Protein AF-A0A7C3R0V9-F1 (afdb_monomer_lite)

Foldseek 3Di:
DLLLLLLLLCCCCVVVPDDLVVSCVLLVHDSVSSVCSNVVNPDDPVSNCCLCPVPVNVVVSNVVSVCSVVVVDGNVVVVVVVVVVPVD

pLDDT: mean 90.67, std 10.0, range [43.62, 98.5]

Radius of gyration: 11.74 Å; chains: 1; bounding box: 29×20×32 Å

Secondary structure (DSSP, 8-state):
-HHHHHHHHHHHHHTT---HHHHHHHTTS-HHHHHHHHTT-SS-HHHHHHHHHSHHHHHHHHHHHHHHHTTSS-HHHHHHHHHHHH--

Structure (mmCIF, N/CA/C/O backbone):
data_AF-A0A7C3R0V9-F1
#
_entry.id   AF-A0A7C3R0V9-F1
#
loop_
_atom_site.group_PDB
_atom_site.id
_atom_site.type_symbol
_atom_site.label_atom_id
_atom_site.label_alt_id
_atom_site.label_comp_id
_atom_site.label_asym_id
_atom_site.label_entity_id
_atom_site.label_seq_id
_atom_site.pdbx_PDB_ins_code
_atom_site.Cartn_x
_atom_site.Cartn_y
_atom_site.Cartn_z
_atom_site.occupancy
_atom_site.B_iso_or_equiv
_atom_site.auth_seq_id
_atom_site.auth_comp_id
_atom_site.auth_asym_id
_atom_site.auth_atom_id
_atom_site.pdbx_PDB_model_num
ATOM 1 N N . MET A 1 1 ? 4.346 -10.107 -6.336 1.00 77.38 1 MET A N 1
ATOM 2 C CA . MET A 1 1 ? 4.713 -8.673 -6.458 1.00 77.38 1 MET A CA 1
ATOM 3 C C . MET A 1 1 ? 4.770 -7.949 -5.096 1.00 77.38 1 MET A C 1
ATOM 5 O O . MET A 1 1 ? 3.803 -7.298 -4.708 1.00 77.38 1 MET A O 1
ATOM 9 N N . PRO A 1 2 ? 5.885 -8.030 -4.349 1.00 85.44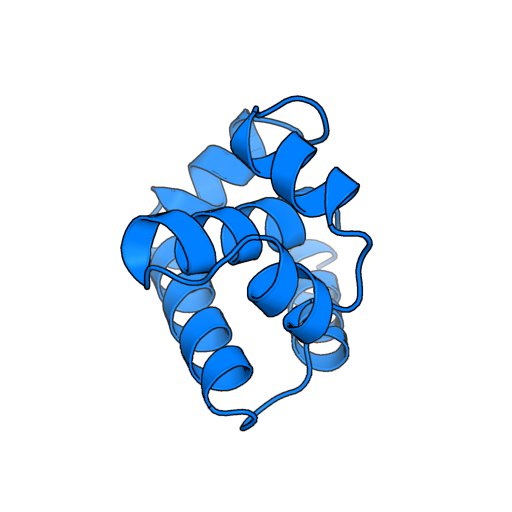 2 PRO A N 1
ATOM 10 C CA . PRO A 1 2 ? 6.054 -7.309 -3.077 1.00 85.44 2 PRO A CA 1
ATOM 11 C C . PRO A 1 2 ? 6.097 -5.777 -3.216 1.00 85.44 2 PRO A C 1
ATOM 13 O O . PRO A 1 2 ? 5.594 -5.071 -2.351 1.00 85.44 2 PRO A O 1
ATOM 16 N N . ALA A 1 3 ? 6.658 -5.255 -4.315 1.00 89.62 3 ALA A N 1
ATOM 17 C CA . ALA A 1 3 ? 6.817 -3.812 -4.513 1.00 89.62 3 ALA A CA 1
ATOM 18 C C . ALA A 1 3 ? 5.480 -3.065 -4.669 1.00 89.62 3 ALA A C 1
ATOM 20 O O . ALA A 1 3 ? 5.305 -2.011 -4.070 1.00 89.62 3 ALA A O 1
ATOM 21 N N . LEU A 1 4 ? 4.513 -3.626 -5.405 1.00 91.94 4 LEU A N 1
ATOM 22 C CA . LEU A 1 4 ? 3.180 -3.025 -5.530 1.00 91.94 4 LEU A CA 1
ATOM 23 C C . LEU A 1 4 ? 2.428 -3.031 -4.197 1.00 91.94 4 LEU A C 1
ATOM 25 O O . LEU A 1 4 ? 1.878 -2.007 -3.812 1.00 91.94 4 LEU A O 1
ATOM 29 N N . ARG A 1 5 ? 2.469 -4.143 -3.449 1.00 93.12 5 ARG A N 1
ATOM 30 C CA . ARG A 1 5 ? 1.887 -4.193 -2.097 1.00 93.12 5 ARG A CA 1
ATOM 31 C C . ARG A 1 5 ? 2.523 -3.163 -1.165 1.00 93.12 5 ARG A C 1
ATOM 33 O O . ARG A 1 5 ? 1.812 -2.548 -0.381 1.00 93.12 5 ARG A O 1
ATOM 40 N N . ALA A 1 6 ? 3.836 -2.954 -1.272 1.00 94.88 6 ALA A N 1
ATOM 41 C CA . ALA A 1 6 ? 4.524 -1.910 -0.525 1.00 94.88 6 ALA A CA 1
ATOM 42 C C . ALA A 1 6 ? 4.053 -0.507 -0.934 1.00 94.88 6 ALA A C 1
ATOM 44 O O . ALA A 1 6 ? 3.744 0.290 -0.057 1.00 94.88 6 ALA A O 1
ATOM 45 N N . ALA A 1 7 ? 3.941 -0.223 -2.236 1.00 95.38 7 ALA A N 1
ATOM 46 C CA . ALA A 1 7 ? 3.463 1.066 -2.734 1.00 95.38 7 ALA A CA 1
ATOM 47 C C . ALA A 1 7 ? 2.025 1.361 -2.272 1.00 95.38 7 ALA A C 1
ATOM 49 O O . ALA A 1 7 ? 1.788 2.408 -1.679 1.00 95.38 7 ALA A O 1
ATOM 50 N N . LEU A 1 8 ? 1.099 0.406 -2.432 1.00 96.94 8 LEU A N 1
ATOM 51 C CA . LEU A 1 8 ? -0.281 0.525 -1.942 1.00 96.94 8 LEU A CA 1
ATOM 52 C C . LEU A 1 8 ? -0.316 0.764 -0.425 1.00 96.94 8 LEU A C 1
ATOM 54 O O . LEU A 1 8 ? -0.979 1.686 0.038 1.00 96.94 8 LEU A O 1
ATOM 58 N N . ALA A 1 9 ? 0.438 -0.019 0.356 1.00 97.38 9 ALA A N 1
ATOM 59 C CA . ALA A 1 9 ? 0.489 0.137 1.809 1.00 97.38 9 ALA A CA 1
ATOM 60 C C . ALA A 1 9 ? 1.039 1.508 2.236 1.00 97.38 9 ALA A C 1
ATOM 62 O O . ALA A 1 9 ? 0.498 2.132 3.148 1.00 97.38 9 ALA A O 1
ATOM 63 N N . ILE A 1 10 ? 2.099 1.986 1.576 1.00 96.88 10 ILE A N 1
ATOM 64 C CA . ILE A 1 10 ? 2.696 3.298 1.842 1.00 96.88 10 ILE A CA 1
ATOM 65 C C . ILE A 1 10 ? 1.690 4.407 1.531 1.00 96.88 10 ILE A C 1
ATOM 67 O O . ILE A 1 10 ? 1.487 5.268 2.383 1.00 96.88 10 ILE A O 1
ATOM 71 N N . THR A 1 11 ? 1.031 4.369 0.372 1.00 97.81 11 THR A N 1
ATOM 72 C CA . THR A 1 11 ? 0.019 5.362 -0.015 1.00 97.81 11 THR A CA 1
ATOM 73 C C . THR A 1 11 ? -1.170 5.353 0.950 1.00 97.81 11 THR A C 1
ATOM 75 O O . THR A 1 11 ? -1.530 6.398 1.486 1.00 97.81 11 THR A O 1
ATOM 78 N N . MET A 1 12 ? -1.736 4.184 1.265 1.00 98.44 12 MET A N 1
ATOM 79 C CA . MET A 1 12 ? -2.879 4.074 2.183 1.00 98.44 12 MET A CA 1
ATOM 80 C C . MET A 1 12 ? -2.579 4.628 3.582 1.00 98.44 12 MET A C 1
ATOM 82 O O . MET A 1 12 ? -3.425 5.303 4.167 1.00 98.44 12 MET A O 1
ATOM 86 N N . VAL A 1 13 ? -1.384 4.372 4.119 1.00 98.31 13 VAL A N 1
ATOM 87 C CA . VAL A 1 13 ? -1.008 4.838 5.462 1.00 98.31 13 VAL A CA 1
ATOM 88 C C . VAL A 1 13 ? -0.568 6.300 5.450 1.00 98.31 13 VAL A C 1
ATOM 90 O O . VAL A 1 13 ? -1.054 7.087 6.256 1.00 98.31 13 VAL A O 1
ATOM 93 N N . ARG A 1 14 ? 0.364 6.675 4.564 1.00 96.44 14 ARG A N 1
ATOM 94 C CA . ARG A 1 14 ? 1.005 8.000 4.598 1.00 96.44 14 ARG A CA 1
ATOM 95 C C . ARG A 1 14 ? 0.176 9.092 3.926 1.00 96.44 14 ARG A C 1
ATOM 97 O O . ARG A 1 14 ? 0.246 10.227 4.376 1.00 96.44 14 ARG A O 1
ATOM 104 N N . GLU A 1 15 ? -0.582 8.774 2.876 1.00 97.06 15 GLU A N 1
ATOM 105 C CA . GLU A 1 15 ? -1.396 9.770 2.158 1.00 97.06 15 GLU A CA 1
ATOM 106 C C . GLU A 1 15 ? -2.859 9.767 2.611 1.00 97.06 15 GLU A C 1
ATOM 108 O O . GLU A 1 15 ? -3.459 10.830 2.732 1.00 97.06 15 GLU A O 1
ATOM 113 N N . TYR A 1 16 ? -3.436 8.592 2.884 1.00 98.00 16 TYR A N 1
ATOM 114 C CA . TYR A 1 16 ? -4.853 8.473 3.261 1.00 98.00 16 TYR A CA 1
ATOM 115 C C . TYR A 1 16 ? -5.089 8.253 4.760 1.00 98.00 16 TYR A C 1
ATOM 117 O O . TYR A 1 16 ? -6.237 8.166 5.194 1.00 98.00 16 TYR A O 1
ATOM 125 N N . GLY A 1 17 ? -4.025 8.182 5.566 1.00 98.00 17 GLY A N 1
ATOM 126 C CA . GLY A 1 17 ? -4.118 8.158 7.027 1.00 98.00 17 GLY A CA 1
ATOM 127 C C . GLY A 1 17 ? -4.699 6.870 7.616 1.00 98.00 17 GLY A C 1
ATOM 128 O O . GLY A 1 17 ? -5.165 6.873 8.756 1.00 98.00 17 GLY A O 1
ATOM 129 N N . LEU A 1 18 ? -4.707 5.758 6.871 1.00 98.25 18 LEU A N 1
ATOM 130 C CA . LEU A 1 18 ? -5.172 4.483 7.413 1.00 98.25 18 LEU A CA 1
ATOM 131 C C . LEU A 1 18 ? -4.193 3.940 8.460 1.00 98.25 18 LEU A C 1
ATOM 133 O O . LEU A 1 18 ? -2.974 4.047 8.335 1.00 98.25 18 LEU A O 1
ATOM 137 N N . SER A 1 19 ? -4.732 3.250 9.467 1.00 98.44 19 SER A N 1
ATOM 138 C CA . SER A 1 19 ? -3.902 2.498 10.406 1.00 98.44 19 SER A CA 1
ATOM 139 C C . SER A 1 19 ? -3.223 1.304 9.725 1.00 98.44 19 SER A C 1
ATOM 141 O O . SER A 1 19 ? -3.718 0.754 8.733 1.00 98.44 19 SER A O 1
ATOM 143 N N . VAL A 1 20 ? -2.109 0.847 10.305 1.00 98.12 20 VAL A N 1
ATOM 144 C CA . VAL A 1 20 ? -1.394 -0.367 9.870 1.00 98.12 20 VAL A CA 1
ATOM 145 C C . VAL A 1 20 ? -2.339 -1.571 9.823 1.00 98.12 20 VAL A C 1
ATOM 147 O O . VAL A 1 20 ? -2.347 -2.304 8.839 1.00 98.12 20 VAL A O 1
ATOM 150 N N . TYR A 1 21 ? -3.181 -1.745 10.846 1.00 98.25 21 TYR A N 1
ATOM 151 C CA . TYR A 1 21 ? -4.141 -2.849 10.922 1.00 98.25 21 TYR A CA 1
ATOM 152 C C . TYR A 1 21 ? -5.219 -2.780 9.840 1.00 98.25 21 TYR A C 1
ATOM 154 O O . TYR A 1 21 ? -5.501 -3.789 9.194 1.00 98.25 21 TYR A O 1
ATOM 162 N N . ARG A 1 22 ? -5.807 -1.598 9.605 1.00 98.19 22 ARG A N 1
ATOM 163 C CA . ARG A 1 22 ? -6.830 -1.440 8.562 1.00 98.19 22 ARG A CA 1
ATOM 164 C C . ARG A 1 22 ? -6.240 -1.692 7.177 1.00 98.19 22 ARG A C 1
ATOM 166 O O . ARG A 1 22 ? -6.840 -2.407 6.382 1.00 98.19 22 ARG A O 1
ATOM 173 N N . THR A 1 23 ? -5.049 -1.159 6.926 1.00 98.50 23 THR A N 1
ATOM 174 C CA . THR A 1 23 ? -4.307 -1.373 5.677 1.00 98.50 23 THR A CA 1
ATOM 175 C C . THR A 1 23 ? -3.991 -2.853 5.465 1.00 98.50 23 THR A C 1
ATOM 177 O O . THR A 1 23 ? -4.218 -3.384 4.384 1.00 98.50 23 THR A O 1
ATOM 180 N N . ALA A 1 24 ? -3.525 -3.546 6.506 1.00 97.94 24 ALA A N 1
ATOM 181 C CA . ALA A 1 24 ? -3.217 -4.973 6.454 1.00 97.94 24 ALA A CA 1
ATOM 182 C C . ALA A 1 24 ? -4.448 -5.819 6.095 1.00 97.94 24 ALA A C 1
ATOM 184 O O . ALA A 1 24 ? -4.358 -6.693 5.236 1.00 97.94 24 ALA A O 1
ATOM 185 N N . LYS A 1 25 ? -5.608 -5.495 6.685 1.00 97.88 25 LYS A N 1
ATOM 186 C CA . LYS A 1 25 ? -6.888 -6.146 6.375 1.00 97.88 25 LYS A CA 1
ATOM 187 C C . LYS A 1 25 ? -7.309 -5.932 4.918 1.00 97.88 25 LYS A C 1
ATOM 189 O O . LYS A 1 25 ? -7.717 -6.883 4.267 1.00 97.88 25 LYS A O 1
ATOM 194 N N . LEU A 1 26 ? -7.200 -4.705 4.403 1.00 97.75 26 LEU A N 1
ATOM 195 C CA . LEU A 1 26 ? -7.565 -4.386 3.015 1.00 97.75 26 LEU A CA 1
ATOM 196 C C . LEU A 1 26 ? -6.635 -5.039 1.984 1.00 97.75 26 LEU A C 1
ATOM 198 O O . LEU A 1 26 ? -7.068 -5.375 0.886 1.00 97.75 26 LEU A O 1
ATOM 202 N N . LEU A 1 27 ? -5.358 -5.204 2.328 1.00 96.25 27 LEU A N 1
ATOM 203 C CA . LEU A 1 27 ? -4.349 -5.784 1.441 1.00 96.25 27 LEU A CA 1
ATOM 204 C C . LEU A 1 27 ? -4.165 -7.298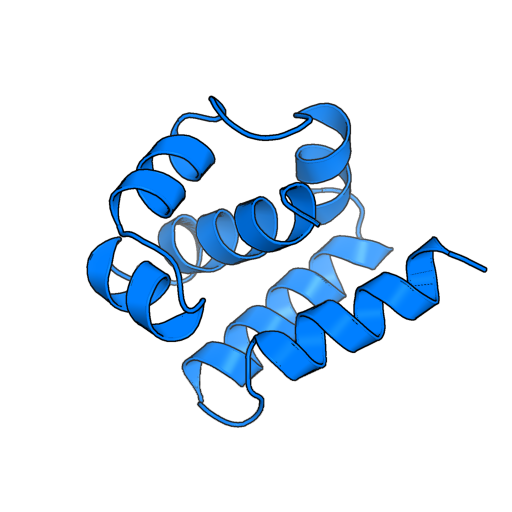 1.611 1.00 96.25 27 LEU A C 1
ATOM 206 O O . LEU A 1 27 ? -3.292 -7.862 0.946 1.00 96.25 27 LEU A O 1
ATOM 210 N N . ASP A 1 28 ? -4.958 -7.927 2.482 1.00 95.50 28 ASP A N 1
ATOM 211 C CA . ASP A 1 28 ? -4.902 -9.351 2.830 1.00 95.50 28 ASP A CA 1
ATOM 212 C C . ASP A 1 28 ? -3.478 -9.833 3.177 1.00 95.50 28 ASP A C 1
ATOM 214 O O . ASP A 1 28 ? -2.907 -10.745 2.578 1.00 95.50 28 ASP A O 1
ATOM 218 N N . ILE A 1 29 ? -2.840 -9.131 4.118 1.00 94.88 29 ILE A N 1
ATOM 219 C CA . ILE A 1 29 ? -1.484 -9.429 4.601 1.00 94.88 29 ILE A CA 1
ATOM 220 C C . ILE A 1 29 ? -1.381 -9.216 6.111 1.00 94.88 29 ILE A C 1
ATOM 222 O O . ILE A 1 29 ? -2.196 -8.538 6.727 1.00 94.88 29 ILE A O 1
ATOM 226 N N . ALA A 1 30 ? -0.322 -9.744 6.727 1.00 96.50 30 ALA A N 1
ATOM 227 C CA . ALA A 1 30 ? -0.057 -9.509 8.144 1.00 96.50 30 ALA A CA 1
ATOM 228 C C . ALA A 1 30 ? 0.282 -8.025 8.436 1.00 96.50 30 ALA A C 1
ATOM 230 O O . ALA A 1 30 ? 1.041 -7.419 7.671 1.00 96.50 30 ALA A O 1
ATOM 231 N N . PRO A 1 31 ? -0.140 -7.453 9.585 1.00 97.38 31 PRO A N 1
ATOM 232 C CA . PRO A 1 31 ? 0.258 -6.104 10.012 1.00 97.38 31 PRO A CA 1
ATOM 233 C C . PRO A 1 31 ? 1.777 -5.886 10.023 1.00 97.38 31 PRO A C 1
ATOM 235 O O . PRO A 1 31 ? 2.268 -4.845 9.592 1.00 97.38 31 PRO A O 1
ATOM 238 N N . ALA A 1 32 ? 2.545 -6.909 10.412 1.00 95.38 32 ALA A N 1
ATOM 239 C CA . ALA A 1 32 ? 4.005 -6.871 10.376 1.00 95.38 32 ALA A CA 1
ATOM 240 C C . ALA A 1 32 ? 4.573 -6.680 8.955 1.00 95.38 32 ALA A C 1
ATOM 242 O O . ALA A 1 32 ? 5.647 -6.099 8.790 1.00 95.38 32 ALA A O 1
ATOM 243 N N . ALA A 1 33 ? 3.878 -7.146 7.912 1.00 94.44 33 ALA A N 1
ATOM 244 C CA . ALA A 1 33 ? 4.285 -6.904 6.531 1.00 94.44 33 ALA A CA 1
ATOM 245 C C . ALA A 1 33 ? 4.125 -5.424 6.162 1.00 94.44 33 ALA A C 1
ATOM 247 O O . ALA A 1 33 ? 5.051 -4.848 5.596 1.00 94.44 33 ALA A O 1
ATOM 248 N N . VAL A 1 34 ? 3.013 -4.795 6.558 1.00 96.06 34 VAL A N 1
ATOM 249 C CA . VAL A 1 34 ? 2.785 -3.352 6.370 1.00 96.06 34 VAL A CA 1
ATOM 250 C C . VAL A 1 34 ? 3.860 -2.541 7.093 1.00 96.06 34 VAL A C 1
ATOM 252 O O . VAL A 1 34 ? 4.515 -1.716 6.460 1.00 96.06 34 VAL A O 1
ATOM 255 N N . SER A 1 35 ? 4.138 -2.829 8.369 1.00 95.31 35 SER A N 1
ATOM 256 C CA . SER A 1 35 ? 5.212 -2.149 9.113 1.00 95.31 35 SER A CA 1
ATOM 257 C C . SER A 1 35 ? 6.578 -2.296 8.435 1.00 95.31 35 SER A C 1
ATOM 259 O O . SER A 1 35 ? 7.336 -1.333 8.339 1.00 95.31 35 SER A O 1
ATOM 261 N N . ASN A 1 36 ? 6.887 -3.481 7.900 1.00 93.75 36 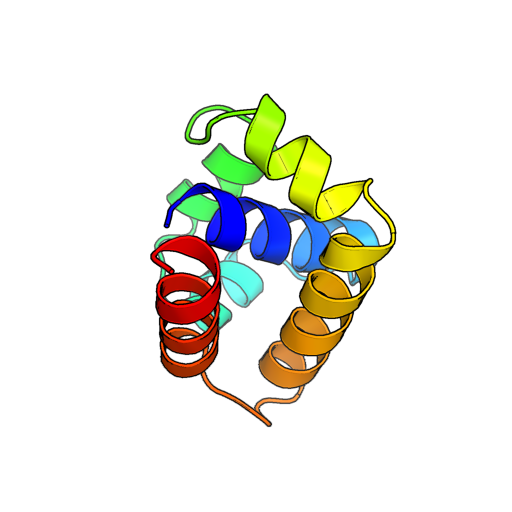ASN A N 1
ATOM 262 C CA . ASN A 1 36 ? 8.129 -3.710 7.161 1.00 93.75 36 ASN A CA 1
ATOM 263 C C . ASN A 1 36 ? 8.185 -2.968 5.818 1.00 93.75 36 ASN A C 1
ATOM 265 O O . ASN A 1 36 ? 9.275 -2.583 5.395 1.00 93.75 36 ASN A O 1
ATOM 269 N N . TYR A 1 37 ? 7.052 -2.765 5.141 1.00 93.94 37 TYR A N 1
ATOM 270 C CA . TYR A 1 37 ? 6.996 -1.936 3.935 1.00 93.94 37 TYR A CA 1
ATOM 271 C C . TYR A 1 37 ? 7.208 -0.460 4.260 1.00 93.94 37 TYR A C 1
ATOM 273 O O . TYR A 1 37 ? 8.013 0.188 3.597 1.00 93.94 37 TYR A O 1
ATOM 281 N N . LEU A 1 38 ? 6.572 0.043 5.321 1.00 91.38 38 LEU A N 1
ATOM 282 C CA . LEU A 1 38 ? 6.742 1.423 5.781 1.00 91.38 38 LEU A CA 1
ATOM 283 C C . LEU A 1 38 ? 8.177 1.725 6.226 1.00 91.38 38 LEU A C 1
ATOM 285 O O . LEU A 1 38 ? 8.644 2.843 6.029 1.00 91.38 38 LEU A O 1
ATOM 289 N N . ALA A 1 39 ? 8.866 0.737 6.799 1.00 89.31 39 ALA A N 1
ATOM 290 C CA . ALA A 1 39 ? 10.273 0.822 7.183 1.00 89.31 39 ALA A CA 1
ATOM 291 C C . ALA A 1 39 ? 11.250 0.499 6.032 1.00 89.31 39 ALA A C 1
ATOM 293 O O . ALA A 1 39 ? 12.456 0.432 6.259 1.00 89.31 39 ALA A O 1
ATOM 294 N N . GLU A 1 40 ? 10.749 0.246 4.817 1.00 80.00 40 GLU A N 1
ATOM 295 C CA . GLU A 1 40 ? 11.539 -0.102 3.626 1.00 80.00 40 GLU A CA 1
ATOM 296 C C . GLU A 1 40 ? 12.428 -1.356 3.772 1.00 80.00 40 GLU A C 1
ATOM 298 O O . GLU A 1 40 ? 13.465 -1.477 3.119 1.00 80.00 40 GLU A O 1
ATOM 303 N N . ARG A 1 41 ? 12.032 -2.316 4.616 1.00 71.56 41 ARG A N 1
ATOM 304 C CA . ARG A 1 41 ? 12.844 -3.503 4.959 1.00 71.56 41 ARG A CA 1
ATOM 305 C C . ARG A 1 41 ? 12.616 -4.718 4.053 1.00 71.56 41 ARG A C 1
ATOM 307 O O . ARG A 1 41 ? 13.421 -5.639 4.065 1.00 71.56 41 ARG A O 1
ATOM 314 N N . ARG A 1 42 ? 11.509 -4.764 3.299 1.00 63.50 42 ARG A N 1
ATOM 315 C CA . ARG A 1 42 ? 11.043 -5.977 2.581 1.00 63.50 42 ARG A CA 1
ATOM 316 C C . ARG A 1 42 ? 10.823 -5.832 1.069 1.00 63.50 42 ARG A C 1
ATOM 318 O O . ARG A 1 42 ? 10.287 -6.747 0.450 1.00 63.50 42 ARG A O 1
ATOM 325 N N . SER A 1 43 ? 11.189 -4.710 0.454 1.00 69.81 43 SER A N 1
ATOM 326 C CA . SER A 1 43 ? 10.901 -4.469 -0.969 1.00 69.81 43 SER A CA 1
ATOM 327 C C . SER A 1 43 ? 12.093 -3.879 -1.719 1.00 69.81 43 SER A C 1
ATOM 329 O O . SER A 1 43 ? 12.953 -3.227 -1.129 1.00 69.81 43 SER A O 1
ATOM 331 N N . ASN A 1 44 ? 12.149 -4.107 -3.036 1.00 80.44 44 ASN A N 1
ATOM 332 C CA . ASN A 1 44 ? 13.132 -3.455 -3.895 1.00 80.44 44 ASN A CA 1
ATOM 333 C C . ASN A 1 44 ? 12.830 -1.949 -3.938 1.00 80.44 44 ASN A C 1
ATOM 335 O O . ASN A 1 44 ? 11.909 -1.513 -4.633 1.00 80.44 44 ASN A O 1
ATOM 339 N N . LYS A 1 45 ? 13.618 -1.170 -3.189 1.00 83.12 45 LYS A N 1
ATOM 340 C CA . LYS A 1 45 ? 13.416 0.271 -2.991 1.00 83.12 45 LYS A CA 1
ATOM 341 C C . LYS A 1 45 ? 13.308 1.046 -4.300 1.00 83.12 45 LYS A C 1
ATOM 343 O O . LYS A 1 45 ? 12.471 1.934 -4.404 1.00 83.12 45 LYS A O 1
ATOM 348 N N . LYS A 1 46 ? 14.098 0.683 -5.319 1.00 86.50 46 LYS A N 1
ATOM 349 C CA . LYS A 1 46 ? 14.059 1.351 -6.630 1.00 86.50 46 LYS A CA 1
ATOM 350 C C . LYS A 1 46 ? 12.700 1.175 -7.307 1.00 86.50 46 LYS A C 1
ATOM 352 O O . LYS A 1 46 ? 12.158 2.132 -7.848 1.00 86.50 46 LYS A O 1
ATOM 357 N N . VAL A 1 47 ? 12.133 -0.0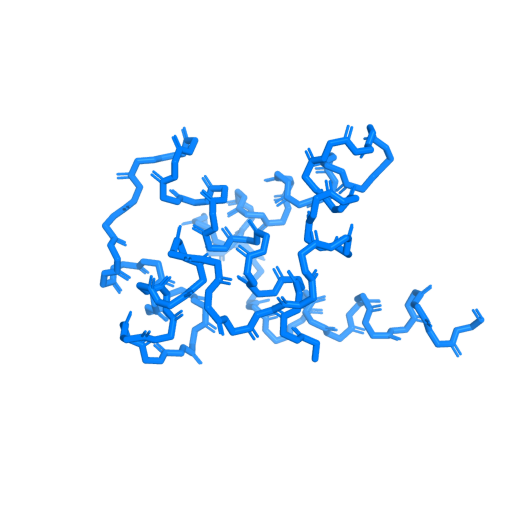31 -7.244 1.00 87.56 47 VAL A N 1
ATOM 358 C CA . VAL A 1 47 ? 10.831 -0.332 -7.860 1.00 87.56 47 VAL A CA 1
ATOM 359 C C . VAL A 1 47 ? 9.697 0.345 -7.097 1.00 87.56 47 VAL A C 1
ATOM 361 O O . VAL A 1 47 ? 8.824 0.937 -7.719 1.00 87.56 47 VAL A O 1
ATOM 364 N N . VAL A 1 48 ? 9.721 0.310 -5.762 1.00 90.62 48 VAL A N 1
ATOM 365 C CA . VAL A 1 48 ? 8.705 0.998 -4.945 1.00 90.62 48 VAL A CA 1
ATOM 366 C C . VAL A 1 48 ? 8.740 2.500 -5.187 1.00 90.62 48 VAL A C 1
ATOM 368 O O . VAL A 1 48 ? 7.701 3.098 -5.438 1.00 90.62 48 VAL A O 1
ATOM 371 N N . ARG A 1 49 ? 9.935 3.096 -5.200 1.00 90.50 49 ARG A N 1
ATOM 372 C CA . ARG A 1 49 ? 10.115 4.514 -5.505 1.00 90.50 49 ARG A CA 1
ATOM 373 C C . ARG A 1 49 ? 9.569 4.868 -6.886 1.00 90.50 49 ARG A C 1
ATOM 375 O O . ARG A 1 49 ? 8.815 5.822 -7.006 1.00 90.50 49 ARG A O 1
ATOM 382 N N . LYS A 1 50 ? 9.862 4.054 -7.907 1.00 90.38 50 LYS A N 1
ATOM 383 C CA . LYS A 1 50 ? 9.288 4.226 -9.249 1.00 90.38 50 LYS A CA 1
ATOM 384 C C . LYS A 1 50 ? 7.757 4.191 -9.221 1.00 90.38 50 LYS A C 1
ATOM 386 O O . LYS A 1 50 ? 7.136 5.060 -9.810 1.00 90.38 50 LYS A O 1
ATOM 391 N N . LEU A 1 51 ? 7.147 3.236 -8.518 1.00 91.50 51 LEU A N 1
ATOM 392 C CA . LEU A 1 51 ? 5.685 3.142 -8.407 1.00 91.50 51 LEU A CA 1
ATOM 393 C C . LEU A 1 51 ? 5.048 4.354 -7.707 1.00 91.50 51 LEU A C 1
ATOM 395 O O . LEU A 1 51 ? 3.904 4.677 -8.008 1.00 91.50 51 LEU A O 1
ATOM 399 N N . LEU A 1 52 ? 5.767 5.003 -6.786 1.00 92.94 52 LEU A N 1
ATOM 400 C CA . LEU A 1 52 ? 5.271 6.148 -6.016 1.00 92.94 52 LEU A CA 1
ATOM 401 C C . LEU A 1 52 ? 5.551 7.509 -6.677 1.00 92.94 52 LEU A C 1
ATOM 403 O O . LEU A 1 52 ? 4.750 8.426 -6.523 1.00 92.94 52 LEU A O 1
ATOM 407 N N . GLU A 1 53 ? 6.672 7.661 -7.388 1.00 93.44 53 GLU A N 1
ATOM 408 C CA . GLU A 1 53 ? 7.152 8.962 -7.890 1.00 93.44 53 GLU A CA 1
ATOM 409 C C . GLU A 1 53 ? 6.966 9.156 -9.402 1.00 93.44 53 GLU A C 1
ATOM 411 O O . GLU A 1 53 ? 6.793 10.285 -9.862 1.00 93.44 53 GLU A O 1
ATOM 416 N N . ASP A 1 54 ? 6.996 8.086 -10.201 1.00 92.94 54 ASP A N 1
ATOM 417 C CA . ASP A 1 54 ? 6.767 8.190 -11.643 1.00 92.94 54 ASP A CA 1
ATOM 418 C C . ASP A 1 54 ? 5.279 8.455 -11.895 1.00 92.94 54 ASP A C 1
ATOM 420 O O . ASP A 1 54 ? 4.422 7.638 -11.547 1.00 92.94 54 ASP A O 1
ATOM 424 N N . LYS A 1 55 ? 4.975 9.598 -12.524 1.00 91.12 55 LYS A N 1
ATOM 425 C CA . LYS A 1 55 ? 3.603 10.069 -12.774 1.00 91.12 55 LYS A CA 1
ATOM 426 C C . LYS A 1 55 ? 2.705 8.998 -13.390 1.00 91.12 55 LYS A C 1
ATOM 428 O O . LYS A 1 55 ? 1.535 8.920 -13.020 1.00 91.12 55 LYS A O 1
ATOM 433 N N . LYS A 1 56 ? 3.237 8.176 -14.305 1.00 88.56 56 LYS A N 1
ATOM 434 C CA . LYS A 1 56 ? 2.464 7.130 -14.982 1.00 88.56 56 LYS A CA 1
ATOM 435 C C . LYS A 1 56 ? 1.980 6.084 -13.983 1.00 88.56 56 LYS A C 1
ATOM 437 O O . LYS A 1 56 ? 0.820 5.699 -14.034 1.00 88.56 56 LYS A O 1
ATOM 442 N N . TYR A 1 57 ? 2.848 5.623 -13.084 1.00 90.06 57 TYR A N 1
ATOM 443 C CA . TYR A 1 57 ? 2.523 4.545 -12.144 1.00 90.06 57 TYR A CA 1
ATOM 444 C C . TYR A 1 57 ? 1.844 5.052 -10.870 1.00 90.06 57 TYR A C 1
ATOM 446 O O . TYR A 1 57 ? 0.932 4.396 -10.367 1.00 90.06 57 TYR A O 1
ATOM 454 N N . ALA A 1 58 ? 2.231 6.235 -10.391 1.00 93.00 58 ALA A N 1
ATOM 455 C CA . ALA A 1 58 ? 1.687 6.839 -9.182 1.00 93.00 58 ALA A CA 1
ATOM 456 C C . ALA A 1 58 ? 0.173 7.083 -9.286 1.00 93.00 58 ALA A C 1
ATOM 4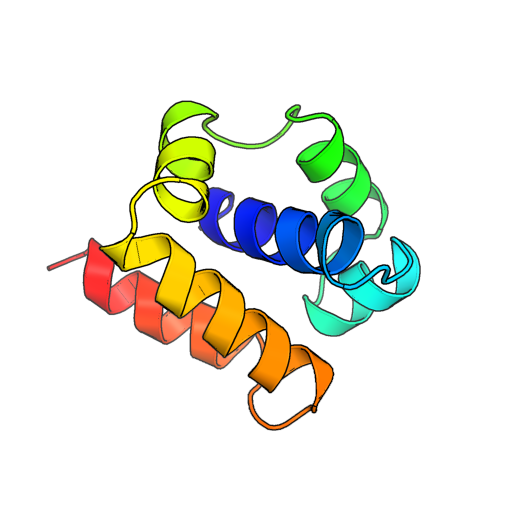58 O O . ALA A 1 58 ? -0.548 6.862 -8.314 1.00 93.00 58 ALA A O 1
ATOM 459 N N . ILE A 1 59 ? -0.323 7.473 -10.469 1.00 94.56 59 ILE A N 1
ATOM 460 C CA . ILE A 1 59 ? -1.766 7.612 -10.728 1.00 94.56 59 ILE A CA 1
ATOM 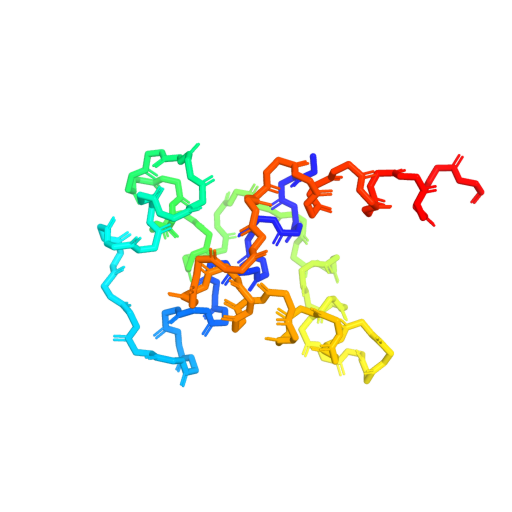461 C C . ILE A 1 59 ? -2.490 6.288 -10.477 1.00 94.56 59 ILE A C 1
ATOM 463 O O . ILE A 1 59 ? -3.450 6.268 -9.710 1.00 94.56 59 ILE A O 1
ATOM 467 N N . TYR A 1 60 ? -1.994 5.179 -11.034 1.00 92.69 60 TYR A N 1
ATOM 468 C CA . TYR A 1 60 ? -2.617 3.874 -10.823 1.00 92.69 60 TYR A CA 1
ATOM 469 C C . TYR A 1 60 ? -2.550 3.437 -9.357 1.00 92.69 60 TYR A C 1
ATOM 471 O O . TYR A 1 60 ? -3.533 2.930 -8.826 1.00 92.69 60 TYR A O 1
ATOM 479 N N . VAL A 1 61 ? -1.420 3.646 -8.670 1.00 95.50 61 VAL A N 1
ATOM 480 C CA . VAL A 1 61 ? -1.298 3.294 -7.243 1.00 95.50 61 VAL A CA 1
ATOM 481 C C . VAL A 1 61 ? -2.338 4.040 -6.408 1.00 95.50 61 VAL A C 1
ATOM 483 O O . VAL A 1 61 ? -2.994 3.423 -5.568 1.00 95.50 61 VAL A O 1
ATOM 486 N N . LYS A 1 62 ? -2.534 5.339 -6.656 1.00 96.62 62 LYS A N 1
ATOM 487 C CA . LYS A 1 62 ? -3.538 6.152 -5.954 1.00 96.62 62 LYS A CA 1
ATOM 488 C C . LYS A 1 62 ? -4.962 5.726 -6.298 1.00 96.62 62 LYS A C 1
ATOM 490 O O . LYS A 1 62 ? -5.767 5.517 -5.393 1.00 96.62 62 LYS A O 1
ATOM 495 N N . GLU A 1 63 ? -5.253 5.534 -7.582 1.00 96.12 63 GLU A N 1
ATOM 496 C CA . GLU A 1 63 ? -6.562 5.084 -8.057 1.00 96.12 63 GLU A CA 1
ATOM 497 C C . GLU A 1 63 ? -6.958 3.750 -7.416 1.00 96.12 63 GLU A C 1
ATOM 499 O O . GLU A 1 63 ? -8.000 3.656 -6.766 1.00 96.12 63 GLU A O 1
ATOM 504 N N . TYR A 1 64 ? -6.107 2.728 -7.527 1.00 96.50 64 TYR A N 1
ATOM 505 C CA . TYR A 1 64 ? -6.400 1.412 -6.966 1.00 96.50 64 TYR A CA 1
ATOM 506 C C . TYR A 1 64 ? -6.408 1.418 -5.439 1.00 96.50 64 TYR A C 1
ATOM 508 O O . TYR A 1 64 ? -7.208 0.703 -4.843 1.00 96.50 64 TYR A O 1
ATOM 516 N N . SER A 1 65 ? -5.597 2.258 -4.789 1.00 97.81 65 SER A N 1
ATOM 517 C CA . SER A 1 65 ? -5.688 2.436 -3.337 1.00 97.81 65 SER A CA 1
ATOM 518 C C . SER A 1 65 ? -7.068 2.948 -2.924 1.00 97.81 65 SER A C 1
ATOM 520 O O . SER A 1 65 ? -7.664 2.400 -2.000 1.00 97.81 65 SER A O 1
ATOM 522 N N . MET A 1 66 ? -7.612 3.942 -3.632 1.00 98.12 66 MET A N 1
ATOM 523 C CA . MET A 1 66 ? -8.951 4.466 -3.356 1.00 98.12 66 MET A CA 1
ATOM 524 C C . MET A 1 66 ? -10.052 3.447 -3.647 1.00 98.12 66 MET A C 1
ATOM 526 O O . MET A 1 66 ? -10.941 3.281 -2.812 1.00 98.12 66 MET A O 1
ATOM 530 N N . LYS A 1 67 ? -9.974 2.725 -4.772 1.00 97.94 67 LYS A N 1
ATOM 531 C CA . LYS A 1 67 ? -10.936 1.659 -5.099 1.00 97.94 67 LYS A CA 1
ATOM 532 C C . LYS A 1 67 ? -10.943 0.560 -4.034 1.00 97.94 67 LYS A C 1
ATOM 534 O O . LYS A 1 67 ? -12.010 0.141 -3.596 1.00 97.94 67 LYS A O 1
ATOM 539 N N . ILE A 1 68 ? -9.767 0.145 -3.550 1.00 97.94 68 ILE A N 1
ATOM 540 C CA . ILE A 1 68 ? -9.655 -0.837 -2.460 1.00 97.94 68 ILE A CA 1
ATOM 541 C C . ILE A 1 68 ? -10.248 -0.274 -1.160 1.00 97.94 68 ILE A C 1
ATOM 543 O O . ILE A 1 68 ? -11.032 -0.950 -0.501 1.00 97.94 68 ILE A O 1
ATOM 547 N N . ILE A 1 69 ? -9.917 0.968 -0.783 1.00 97.81 69 ILE A N 1
ATOM 548 C CA . ILE A 1 69 ? -10.445 1.606 0.439 1.00 97.81 69 ILE A CA 1
ATOM 549 C C . ILE A 1 69 ? -11.978 1.681 0.420 1.00 97.81 69 ILE A C 1
ATOM 551 O O . ILE A 1 69 ? -12.610 1.488 1.460 1.00 97.81 69 ILE A O 1
ATOM 555 N N . ARG A 1 70 ? -12.564 1.956 -0.750 1.00 97.69 70 ARG A N 1
ATOM 556 C CA . ARG A 1 70 ? -14.016 2.022 -0.975 1.00 97.69 70 ARG A CA 1
ATOM 557 C C . ARG A 1 70 ? -14.669 0.658 -1.192 1.00 97.69 70 ARG A C 1
ATOM 559 O O . ARG A 1 70 ? -15.884 0.598 -1.332 1.00 97.69 70 ARG A O 1
ATOM 566 N N . ASN A 1 71 ? -13.884 -0.420 -1.178 1.00 95.44 71 ASN A N 1
ATOM 567 C CA . ASN A 1 71 ? -14.345 -1.783 -1.424 1.00 95.44 71 ASN A CA 1
ATOM 568 C C . ASN A 1 71 ? -14.999 -1.964 -2.813 1.00 95.44 71 ASN A C 1
ATOM 570 O O . ASN A 1 71 ? -15.895 -2.786 -2.980 1.00 95.44 71 ASN A O 1
ATOM 574 N N . GLU A 1 72 ? -14.549 -1.183 -3.799 1.00 97.25 72 GLU A N 1
ATOM 575 C CA . GLU A 1 72 ? -14.979 -1.247 -5.205 1.00 97.25 72 GLU A CA 1
ATOM 576 C C . GLU A 1 72 ? -14.214 -2.326 -5.989 1.00 97.25 72 GLU A C 1
ATOM 578 O O . GLU A 1 72 ? -14.674 -2.782 -7.031 1.00 97.25 72 GLU A O 1
ATOM 583 N N . ILE A 1 73 ? -13.033 -2.721 -5.502 1.00 96.06 73 ILE A N 1
ATOM 584 C CA . ILE A 1 73 ? -12.202 -3.776 -6.085 1.00 96.06 73 ILE A CA 1
ATOM 585 C C . ILE A 1 73 ? -11.451 -4.511 -4.979 1.00 96.06 73 ILE A C 1
ATOM 587 O O . ILE A 1 73 ? -11.044 -3.900 -3.982 1.00 96.06 73 ILE A O 1
ATOM 591 N N . ARG A 1 74 ? -11.222 -5.814 -5.151 1.00 93.94 74 ARG A N 1
ATOM 592 C CA . ARG A 1 74 ? -10.383 -6.571 -4.223 1.00 93.94 74 ARG A CA 1
ATOM 593 C C . ARG A 1 74 ? -8.900 -6.447 -4.573 1.00 93.94 74 ARG A C 1
ATOM 595 O O . ARG A 1 74 ? -8.507 -6.222 -5.718 1.00 93.94 74 ARG A O 1
ATOM 602 N N . VAL A 1 75 ? -8.038 -6.620 -3.570 1.00 93.06 75 VAL A N 1
ATOM 603 C CA . VAL A 1 75 ? -6.583 -6.520 -3.759 1.00 93.06 75 VAL A CA 1
ATOM 604 C C . VAL A 1 75 ? -6.040 -7.584 -4.721 1.00 93.06 75 VAL A C 1
ATOM 606 O O . VAL A 1 75 ? -5.133 -7.286 -5.492 1.00 93.06 75 VAL A O 1
ATOM 609 N N . ASP A 1 76 ? -6.581 -8.803 -4.725 1.00 91.81 76 ASP A N 1
ATOM 610 C CA . ASP A 1 76 ? -6.160 -9.897 -5.610 1.00 91.81 76 ASP A CA 1
ATOM 611 C C . ASP A 1 76 ? -6.375 -9.566 -7.095 1.00 91.81 76 ASP A C 1
ATOM 613 O O . ASP A 1 76 ? -5.499 -9.850 -7.916 1.00 91.81 76 ASP A O 1
ATOM 617 N N . GLU A 1 77 ? -7.471 -8.880 -7.422 1.00 90.81 77 GLU A N 1
ATOM 618 C CA . GLU A 1 77 ? -7.765 -8.397 -8.775 1.00 90.81 77 GLU A CA 1
ATOM 619 C C . GLU A 1 77 ? -6.731 -7.361 -9.237 1.00 90.81 77 GLU A C 1
ATOM 621 O O . GLU A 1 77 ? -6.173 -7.472 -10.333 1.00 90.81 77 GLU A O 1
ATOM 626 N N . VAL A 1 78 ? -6.390 -6.404 -8.365 1.00 90.12 78 VAL A N 1
ATOM 627 C CA . VAL A 1 78 ? -5.341 -5.405 -8.630 1.00 90.12 78 VAL A CA 1
ATOM 628 C C . VAL A 1 78 ? -3.992 -6.088 -8.840 1.00 90.12 78 VAL A C 1
ATOM 630 O O . VAL A 1 78 ? -3.278 -5.786 -9.798 1.00 90.12 78 VAL A O 1
ATOM 633 N N . MET A 1 79 ? -3.633 -7.041 -7.974 1.00 89.19 79 MET A N 1
ATOM 634 C CA . MET A 1 79 ? -2.377 -7.774 -8.118 1.00 89.19 79 MET A CA 1
ATOM 635 C C . MET A 1 79 ? -2.316 -8.524 -9.455 1.00 89.19 79 MET A C 1
ATOM 637 O O . MET A 1 79 ? -1.263 -8.519 -10.088 1.00 89.19 79 MET A O 1
ATOM 641 N N . CYS A 1 80 ? -3.418 -9.137 -9.897 1.00 84.56 80 CYS A N 1
ATOM 642 C CA . CYS A 1 80 ? -3.488 -9.844 -11.176 1.00 84.56 80 CYS A CA 1
ATOM 643 C C . CYS A 1 80 ? -3.306 -8.896 -12.371 1.00 84.56 80 CYS A C 1
ATOM 645 O O . CYS A 1 80 ? -2.498 -9.188 -13.256 1.00 84.56 80 CYS A O 1
ATOM 647 N N . PHE A 1 81 ? -3.993 -7.747 -12.372 1.00 83.50 81 PHE A N 1
ATOM 648 C CA . PHE A 1 81 ? -3.875 -6.735 -13.427 1.00 83.50 81 PHE A CA 1
ATOM 649 C C . PHE A 1 81 ? -2.420 -6.303 -13.635 1.00 83.50 81 PHE A C 1
ATOM 651 O O . PHE A 1 81 ? -1.896 -6.355 -14.748 1.00 83.50 81 PHE A O 1
ATOM 658 N N . PHE A 1 82 ? -1.732 -5.948 -12.550 1.00 79.44 82 PHE A N 1
ATOM 659 C CA . PHE A 1 82 ? -0.340 -5.530 -12.647 1.00 79.44 82 PHE A CA 1
ATOM 660 C C . PHE A 1 82 ? 0.619 -6.682 -12.958 1.00 79.44 82 PHE A C 1
ATOM 662 O O . PHE A 1 82 ? 1.620 -6.450 -13.630 1.00 79.44 82 PHE A O 1
ATOM 669 N N . CYS A 1 83 ? 0.340 -7.915 -12.518 1.00 76.56 83 CYS A N 1
ATOM 670 C CA . CYS A 1 83 ? 1.128 -9.070 -12.952 1.00 76.56 83 CYS A CA 1
ATOM 671 C C . CYS A 1 83 ? 1.119 -9.201 -14.481 1.00 76.56 83 CYS A C 1
ATOM 673 O O . CYS A 1 83 ? 2.171 -9.454 -15.049 1.00 76.56 83 CYS A O 1
ATOM 675 N N . LYS A 1 84 ? -0.021 -8.980 -15.148 1.00 73.94 84 LYS A N 1
ATOM 676 C CA . LYS A 1 84 ? -0.094 -9.010 -16.618 1.00 73.94 84 LYS A CA 1
ATOM 677 C C . LYS A 1 84 ? 0.670 -7.848 -17.252 1.00 73.94 84 LYS A C 1
ATOM 679 O O . LYS A 1 84 ? 1.481 -8.067 -18.134 1.00 73.94 84 LYS A O 1
ATOM 684 N N . LEU A 1 85 ? 0.494 -6.637 -16.724 1.00 71.12 85 LEU A N 1
ATOM 685 C CA . LEU A 1 85 ? 1.133 -5.428 -17.255 1.00 71.12 85 LEU A CA 1
ATOM 686 C C . LEU A 1 85 ? 2.675 -5.447 -17.201 1.00 71.12 85 LEU A C 1
ATOM 688 O O . LEU A 1 85 ? 3.319 -4.724 -17.954 1.00 71.12 85 LEU A O 1
ATOM 692 N N . PHE A 1 86 ? 3.273 -6.202 -16.273 1.00 66.19 86 PHE A N 1
ATOM 693 C CA . PHE A 1 86 ? 4.730 -6.251 -16.076 1.00 66.19 86 PHE A CA 1
ATOM 694 C C . PHE A 1 86 ? 5.406 -7.526 -16.607 1.00 66.19 86 PHE A C 1
ATOM 696 O O . PHE A 1 86 ? 6.627 -7.628 -16.490 1.00 66.19 86 PHE A O 1
ATOM 703 N N . TYR A 1 87 ? 4.645 -8.493 -17.122 1.00 59.25 87 TYR A N 1
ATOM 704 C CA . TYR A 1 87 ? 5.166 -9.741 -17.700 1.00 59.25 87 TYR A CA 1
ATOM 705 C C . TYR A 1 87 ? 4.876 -9.868 -19.210 1.00 59.25 87 TYR A C 1
ATOM 707 O O . TYR A 1 87 ? 5.067 -10.948 -19.765 1.00 59.25 87 TYR A O 1
ATOM 715 N N . GLU A 1 88 ? 4.459 -8.774 -19.857 1.00 43.62 88 GLU A N 1
ATOM 716 C CA . GLU A 1 88 ? 4.496 -8.583 -21.318 1.00 43.62 88 GLU A CA 1
ATOM 717 C C . GLU A 1 88 ? 5.748 -7.800 -21.736 1.00 43.62 88 GLU A C 1
ATOM 719 O O . GLU A 1 88 ? 6.095 -6.813 -21.040 1.00 43.62 88 GLU A O 1
#

Sequence (88 aa):
MPALRAALAITMVREYGLSVYRTAKLLDIAPAAVSNYLAERRSNKKVVRKLLEDKKYAIYVKEYSMKIIRNEIRVDEVMCFFCKLFYE